Protein AF-A0A7Y4W0F4-F1 (afdb_monomer_lite)

pLDDT: mean 93.52, std 2.55, range [82.0, 96.25]

Foldseek 3Di:
DLVVCLVVVAQEDEDQDPDPCVVVVVVSCVVSNHHYHHDVDDDDDD

Radius of gyration: 10.99 Å; chains: 1; bounding box: 17×20×28 Å

Structure (mmCIF, N/CA/C/O backbone):
data_AF-A0A7Y4W0F4-F1
#
_entry.id   AF-A0A7Y4W0F4-F1
#
loop_
_atom_site.group_PDB
_atom_site.id
_atom_site.type_symbol
_atom_site.label_atom_id
_atom_site.label_alt_id
_atom_site.label_comp_id
_atom_site.label_asym_id
_atom_site.label_entity_id
_atom_site.label_seq_id
_atom_site.pdbx_PDB_ins_code
_atom_site.Cartn_x
_atom_site.Cartn_y
_atom_site.Cartn_z
_atom_site.occupancy
_atom_site.B_iso_or_equiv
_atom_site.auth_seq_id
_atom_site.auth_comp_id
_atom_site.auth_asym_id
_atom_site.auth_atom_id
_atom_site.pdbx_PDB_model_num
ATOM 1 N N . GLY A 1 1 ? 10.685 -1.249 -2.927 1.00 82.00 1 GLY A N 1
ATOM 2 C CA . GLY A 1 1 ? 9.768 -2.163 -2.214 1.00 82.00 1 GLY A CA 1
ATOM 3 C C . GLY A 1 1 ? 8.671 -2.572 -3.161 1.00 82.00 1 GLY A C 1
ATOM 4 O O . GLY A 1 1 ? 8.720 -3.674 -3.689 1.00 82.00 1 GLY A O 1
ATOM 5 N N . ILE A 1 2 ? 7.775 -1.628 -3.451 1.00 88.38 2 ILE A N 1
ATOM 6 C CA . ILE A 1 2 ? 6.769 -1.755 -4.509 1.00 88.38 2 ILE A CA 1
ATOM 7 C C . ILE A 1 2 ? 7.413 -1.964 -5.887 1.00 88.38 2 ILE A C 1
ATOM 9 O O . ILE A 1 2 ? 7.040 -2.907 -6.564 1.00 88.38 2 ILE A O 1
ATOM 13 N N . ASP A 1 3 ? 8.468 -1.223 -6.249 1.00 88.38 3 ASP A N 1
ATOM 14 C CA . ASP A 1 3 ? 9.127 -1.400 -7.564 1.00 88.38 3 ASP A CA 1
ATOM 15 C C . ASP A 1 3 ? 9.691 -2.811 -7.764 1.00 88.38 3 ASP A C 1
ATOM 17 O O . ASP A 1 3 ? 9.640 -3.392 -8.844 1.00 88.38 3 ASP A O 1
ATOM 21 N N . SER A 1 4 ? 10.225 -3.393 -6.688 1.00 91.56 4 SER A N 1
ATOM 22 C CA . SER A 1 4 ? 10.727 -4.766 -6.693 1.00 91.56 4 SER A CA 1
ATOM 23 C C . SER A 1 4 ? 9.585 -5.779 -6.800 1.00 91.56 4 SER A C 1
ATOM 25 O O . SER A 1 4 ? 9.745 -6.798 -7.464 1.00 91.56 4 SER A O 1
ATOM 27 N N . ALA A 1 5 ? 8.440 -5.502 -6.168 1.00 89.31 5 ALA A N 1
ATOM 28 C CA . ALA A 1 5 ? 7.231 -6.313 -6.287 1.00 89.31 5 ALA A CA 1
ATOM 29 C C . ALA A 1 5 ? 6.657 -6.255 -7.715 1.00 89.31 5 ALA A C 1
ATOM 31 O O . ALA A 1 5 ? 6.330 -7.299 -8.277 1.00 89.31 5 ALA A O 1
ATOM 32 N N . ALA A 1 6 ? 6.633 -5.071 -8.329 1.00 90.38 6 ALA A N 1
ATOM 33 C CA . ALA A 1 6 ? 6.237 -4.871 -9.720 1.00 90.38 6 ALA A CA 1
ATOM 34 C C . ALA A 1 6 ? 7.154 -5.634 -10.686 1.00 90.38 6 ALA A C 1
ATOM 36 O O . ALA A 1 6 ? 6.679 -6.397 -11.524 1.00 90.38 6 ALA A O 1
ATOM 37 N N . ALA A 1 7 ? 8.476 -5.528 -10.507 1.00 91.56 7 ALA A N 1
ATOM 38 C CA . ALA A 1 7 ? 9.451 -6.284 -11.296 1.00 91.56 7 ALA A CA 1
ATOM 39 C C . ALA A 1 7 ? 9.303 -7.811 -11.144 1.00 91.56 7 ALA A C 1
ATOM 41 O O . ALA A 1 7 ? 9.659 -8.561 -12.051 1.00 91.56 7 ALA A O 1
ATOM 42 N N . ALA A 1 8 ? 8.769 -8.277 -10.011 1.00 93.75 8 ALA A N 1
ATOM 43 C CA . ALA A 1 8 ? 8.460 -9.682 -9.764 1.00 93.75 8 ALA A CA 1
ATOM 44 C C . ALA A 1 8 ? 7.075 -10.116 -10.291 1.00 93.75 8 ALA A C 1
ATOM 46 O O . ALA A 1 8 ? 6.729 -11.290 -10.164 1.00 93.75 8 ALA A O 1
ATOM 47 N N . GLY A 1 9 ? 6.285 -9.207 -10.875 1.00 91.88 9 GLY A N 1
ATOM 48 C CA . GLY A 1 9 ? 4.942 -9.492 -11.387 1.00 91.88 9 GLY A CA 1
ATOM 49 C C . GLY A 1 9 ? 3.884 -9.678 -10.295 1.00 91.88 9 GLY A C 1
ATOM 50 O O . GLY A 1 9 ? 2.921 -10.418 -10.491 1.00 91.88 9 GLY A O 1
ATOM 51 N N . ILE A 1 10 ? 4.070 -9.065 -9.123 1.00 94.56 10 ILE A N 1
ATOM 52 C CA . ILE A 1 10 ? 3.097 -9.123 -8.026 1.00 94.56 10 ILE A CA 1
ATOM 53 C C . ILE A 1 10 ? 1.905 -8.219 -8.345 1.00 94.56 10 ILE A C 1
ATOM 55 O O . ILE A 1 10 ? 2.090 -7.064 -8.703 1.00 94.56 10 ILE A O 1
ATOM 59 N N . SER A 1 11 ? 0.686 -8.724 -8.140 1.00 93.94 11 SER A N 1
ATOM 60 C CA . SER A 1 11 ? -0.561 -7.979 -8.374 1.00 93.94 11 SER A CA 1
ATOM 61 C C . SER A 1 11 ? -1.155 -7.331 -7.118 1.00 93.94 11 SER A C 1
ATOM 63 O O . SER A 1 11 ? -2.053 -6.500 -7.221 1.00 93.94 11 SER A O 1
ATOM 65 N N . ALA A 1 12 ? -0.717 -7.735 -5.919 1.00 94.19 12 ALA A N 1
ATOM 66 C CA . ALA A 1 12 ? -1.236 -7.197 -4.664 1.00 94.19 12 ALA A CA 1
ATOM 67 C C . ALA A 1 12 ? -0.234 -7.292 -3.503 1.00 94.19 12 ALA A C 1
ATOM 69 O O . ALA A 1 12 ? 0.520 -8.260 -3.394 1.00 94.19 12 ALA A O 1
ATOM 70 N N . VAL A 1 13 ? -0.277 -6.317 -2.593 1.00 94.25 13 VAL A N 1
ATOM 71 C CA . VAL A 1 13 ? 0.547 -6.247 -1.378 1.00 94.25 13 VAL A CA 1
ATOM 72 C C . VAL A 1 13 ? -0.329 -5.937 -0.162 1.00 94.25 13 VAL A C 1
ATOM 74 O O . VAL A 1 13 ? -1.235 -5.110 -0.218 1.00 94.25 13 VAL A O 1
ATOM 77 N N . ILE A 1 14 ? -0.035 -6.586 0.967 1.00 94.94 14 ILE A N 1
ATOM 78 C CA . ILE A 1 14 ? -0.682 -6.324 2.257 1.00 94.94 14 ILE A CA 1
ATOM 79 C C . ILE A 1 14 ? 0.341 -5.794 3.262 1.00 94.94 14 ILE A C 1
ATOM 81 O O . ILE A 1 14 ? 1.422 -6.366 3.415 1.00 94.94 14 ILE A O 1
ATOM 85 N N . GLN A 1 15 ? 0.013 -4.703 3.952 1.00 94.56 15 GLN A N 1
ATOM 86 C CA . GLN A 1 15 ? 0.896 -4.111 4.956 1.00 94.56 15 GLN A CA 1
ATOM 87 C C . GLN A 1 15 ? 0.131 -3.445 6.111 1.00 94.56 15 GLN A C 1
ATOM 89 O O . GLN A 1 15 ? -1.045 -3.125 5.968 1.00 94.56 15 GLN A O 1
ATOM 94 N N . PRO A 1 16 ? 0.773 -3.190 7.265 1.00 95.94 16 PRO A N 1
ATOM 95 C CA . PRO A 1 16 ? 0.122 -2.506 8.383 1.00 95.94 16 PRO A CA 1
ATOM 96 C C . PRO A 1 16 ? -0.261 -1.054 8.081 1.00 95.94 16 PRO A C 1
ATOM 98 O O . PRO A 1 16 ? -1.275 -0.584 8.588 1.00 95.94 16 PRO A O 1
ATOM 101 N N . GLY A 1 17 ? 0.548 -0.355 7.277 1.00 93.06 17 GLY A N 1
ATOM 102 C CA . GLY A 1 17 ? 0.503 1.105 7.163 1.00 93.06 17 GLY A CA 1
ATOM 103 C C . GLY A 1 17 ? 1.024 1.811 8.420 1.00 93.06 17 GLY A C 1
ATOM 104 O O . GLY A 1 17 ? 1.683 1.204 9.278 1.00 93.06 17 GLY A O 1
ATOM 105 N N . GLY A 1 18 ? 0.733 3.106 8.515 1.00 93.44 18 GLY A N 1
ATOM 106 C CA . GLY A 1 18 ? 1.158 3.9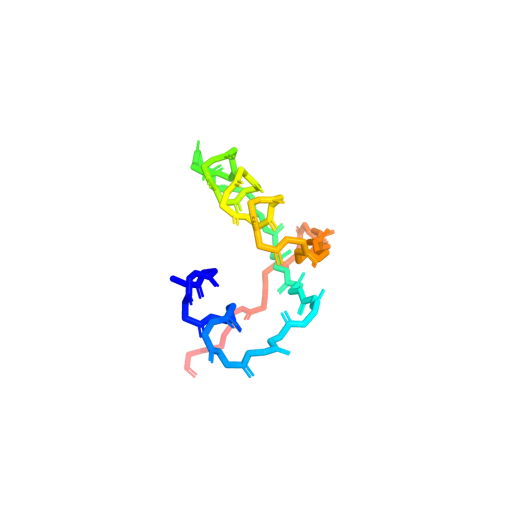96 9.597 1.00 93.44 18 GLY A CA 1
ATOM 107 C C . GLY A 1 18 ? 2.490 4.700 9.330 1.00 93.44 18 GLY A C 1
ATOM 108 O O . GLY A 1 18 ? 3.104 5.221 10.262 1.00 93.44 18 GLY A O 1
ATOM 109 N N . SER A 1 19 ? 2.970 4.691 8.085 1.00 93.12 19 SER A N 1
ATOM 110 C CA . SER A 1 19 ? 4.139 5.466 7.675 1.00 93.12 19 SER A CA 1
ATOM 111 C C . SER A 1 19 ? 3.723 6.885 7.304 1.00 93.12 19 SER A C 1
ATOM 113 O O . SER A 1 19 ? 2.719 7.092 6.635 1.00 93.12 19 SER A O 1
ATOM 115 N N . VAL A 1 20 ? 4.566 7.869 7.625 1.00 94.19 20 VAL A N 1
ATOM 116 C CA . VAL A 1 20 ? 4.438 9.233 7.071 1.00 94.19 20 VAL A CA 1
ATOM 117 C C . VAL A 1 20 ? 4.558 9.227 5.538 1.00 94.19 20 VAL A C 1
ATOM 119 O O . VAL A 1 20 ? 4.107 10.151 4.879 1.00 94.19 20 VAL A O 1
ATOM 122 N N . ARG A 1 21 ? 5.162 8.175 4.972 1.00 93.31 21 ARG A N 1
ATOM 123 C CA . ARG A 1 21 ? 5.377 7.990 3.532 1.00 93.31 21 ARG A CA 1
ATOM 124 C C . ARG A 1 21 ? 4.412 6.986 2.895 1.00 93.31 21 ARG A C 1
ATOM 126 O O . ARG A 1 21 ? 4.721 6.464 1.831 1.00 93.31 21 ARG A O 1
ATOM 133 N N . ASP A 1 22 ? 3.288 6.660 3.536 1.00 93.69 22 ASP A N 1
ATOM 134 C CA . ASP A 1 22 ? 2.315 5.738 2.927 1.00 93.69 22 ASP A CA 1
ATOM 135 C C . ASP A 1 22 ? 1.765 6.291 1.598 1.00 93.69 22 ASP A C 1
ATOM 137 O O . ASP A 1 22 ? 1.586 5.516 0.664 1.00 93.69 22 ASP A O 1
ATOM 141 N N . ASP A 1 23 ? 1.622 7.613 1.460 1.00 94.62 23 ASP A N 1
ATOM 142 C CA . ASP A 1 23 ? 1.178 8.254 0.211 1.00 94.62 23 ASP A CA 1
ATOM 143 C C . ASP A 1 23 ? 2.140 7.996 -0.963 1.00 94.62 23 ASP A C 1
ATOM 145 O O . ASP A 1 23 ? 1.704 7.696 -2.073 1.00 94.62 23 ASP A O 1
ATOM 149 N N . GLU A 1 24 ? 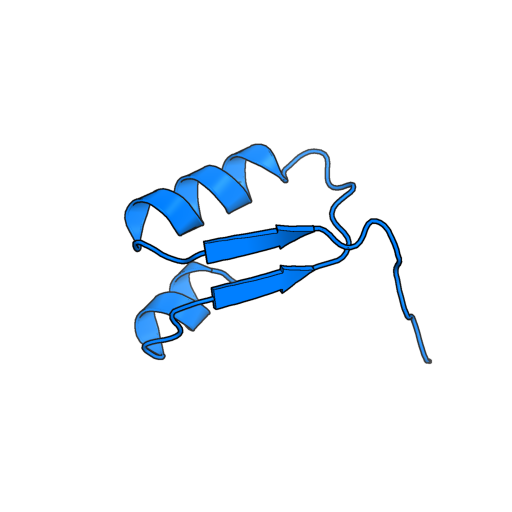3.456 8.043 -0.721 1.00 94.38 24 GLU A N 1
ATOM 150 C CA . GLU A 1 24 ? 4.475 7.721 -1.735 1.00 94.38 24 GLU A CA 1
ATOM 151 C C . GLU A 1 24 ? 4.397 6.243 -2.152 1.00 94.38 24 GLU A C 1
ATOM 153 O O . GLU A 1 24 ? 4.596 5.900 -3.316 1.00 94.38 24 GLU A O 1
ATOM 158 N N . VAL A 1 25 ? 4.092 5.355 -1.200 1.00 93.19 25 VAL A N 1
ATOM 159 C CA . VAL A 1 25 ? 3.964 3.912 -1.445 1.00 93.19 25 VAL A CA 1
ATOM 160 C C . VAL A 1 25 ? 2.699 3.596 -2.244 1.00 93.19 25 VAL A C 1
ATOM 162 O O . VAL A 1 25 ? 2.744 2.730 -3.116 1.00 93.19 25 VAL A O 1
ATOM 165 N N . ILE A 1 26 ? 1.594 4.292 -1.966 1.00 94.69 26 ILE A N 1
ATOM 166 C CA . ILE A 1 26 ? 0.337 4.169 -2.714 1.00 94.69 26 ILE A CA 1
ATOM 167 C C . ILE A 1 26 ? 0.535 4.654 -4.149 1.00 94.69 26 ILE A C 1
ATOM 169 O O . ILE A 1 26 ? 0.225 3.911 -5.072 1.00 94.69 26 ILE A O 1
ATOM 173 N N . ALA A 1 27 ? 1.140 5.831 -4.339 1.00 95.69 27 ALA A N 1
ATOM 174 C CA . ALA A 1 27 ? 1.408 6.365 -5.673 1.00 95.69 27 ALA A CA 1
ATOM 175 C C . ALA A 1 27 ? 2.255 5.401 -6.520 1.00 95.69 27 ALA A C 1
ATOM 177 O O . ALA A 1 27 ? 1.914 5.121 -7.666 1.00 95.69 27 ALA A O 1
ATOM 178 N N . ALA A 1 28 ? 3.308 4.821 -5.936 1.00 93.88 28 ALA A N 1
ATOM 179 C CA . ALA A 1 28 ? 4.113 3.818 -6.627 1.00 93.88 28 ALA A CA 1
ATOM 180 C C . ALA A 1 28 ? 3.303 2.560 -6.986 1.00 93.88 28 ALA A C 1
ATOM 182 O O . ALA A 1 28 ? 3.530 1.956 -8.025 1.00 93.88 28 ALA A O 1
ATOM 183 N N . ALA A 1 29 ? 2.367 2.127 -6.139 1.00 94.12 29 ALA A N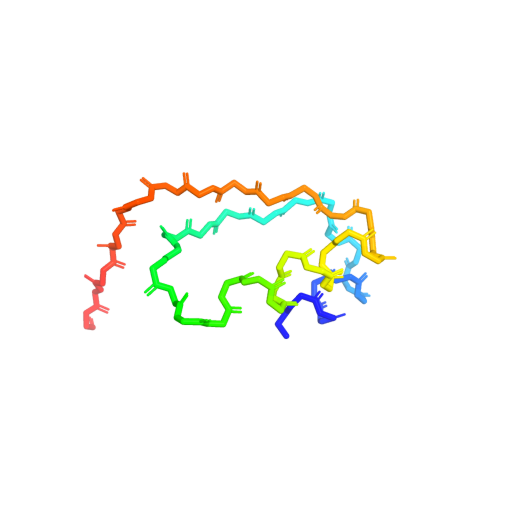 1
ATOM 184 C CA . ALA A 1 29 ? 1.550 0.954 -6.434 1.00 94.12 29 ALA A CA 1
ATOM 185 C C . ALA A 1 29 ? 0.511 1.224 -7.526 1.00 94.12 29 ALA A C 1
ATOM 187 O O . ALA A 1 29 ? 0.324 0.366 -8.386 1.00 94.12 29 ALA A O 1
ATOM 188 N N . ASP A 1 30 ? -0.081 2.418 -7.540 1.00 94.88 30 ASP A N 1
ATOM 189 C CA . ASP A 1 30 ? -0.999 2.860 -8.590 1.00 94.88 30 ASP A CA 1
ATOM 190 C C . ASP A 1 30 ? -0.298 2.932 -9.959 1.00 94.88 30 ASP A C 1
ATOM 192 O O . ASP A 1 30 ? -0.872 2.529 -10.969 1.00 94.88 30 ASP A O 1
ATOM 196 N N . GLU A 1 31 ? 0.966 3.372 -10.007 1.00 94.88 31 GLU A N 1
ATOM 197 C CA . GLU A 1 31 ? 1.772 3.382 -11.242 1.00 94.88 31 GLU A CA 1
ATOM 198 C C . GLU A 1 31 ? 1.992 1.980 -11.831 1.00 94.88 31 GLU A C 1
ATOM 200 O O . GLU A 1 31 ? 2.107 1.831 -13.050 1.00 94.88 31 GLU A O 1
ATOM 205 N N . HIS A 1 32 ? 2.035 0.952 -10.979 1.00 93.69 32 HIS A N 1
ATOM 206 C CA . HIS A 1 32 ? 2.271 -0.441 -11.371 1.00 93.69 32 HIS A CA 1
ATOM 207 C C . HIS A 1 32 ? 0.994 -1.303 -11.379 1.00 93.69 32 HIS A C 1
ATOM 209 O O . HIS A 1 32 ? 1.099 -2.515 -11.560 1.00 93.69 32 HIS A O 1
ATOM 215 N N . ASP A 1 33 ? -0.189 -0.704 -11.192 1.00 94.31 33 ASP A N 1
ATOM 216 C CA . ASP A 1 33 ? -1.494 -1.387 -11.085 1.00 94.31 33 ASP A CA 1
ATOM 217 C C . ASP A 1 33 ? -1.512 -2.498 -10.007 1.00 94.31 33 ASP A C 1
ATOM 219 O O . ASP A 1 33 ? -2.044 -3.596 -10.187 1.00 94.31 3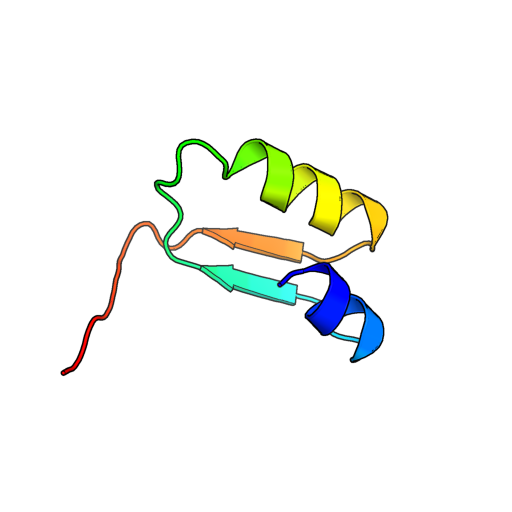3 ASP A O 1
ATOM 223 N N . ILE A 1 34 ? -0.875 -2.222 -8.863 1.00 96.00 34 ILE A N 1
ATOM 224 C CA . ILE A 1 34 ? -0.763 -3.141 -7.725 1.00 96.00 34 ILE A CA 1
ATOM 225 C C . ILE A 1 34 ? -1.782 -2.762 -6.654 1.00 96.00 34 ILE A C 1
ATOM 227 O O . ILE A 1 34 ? -1.744 -1.672 -6.087 1.00 96.00 34 IL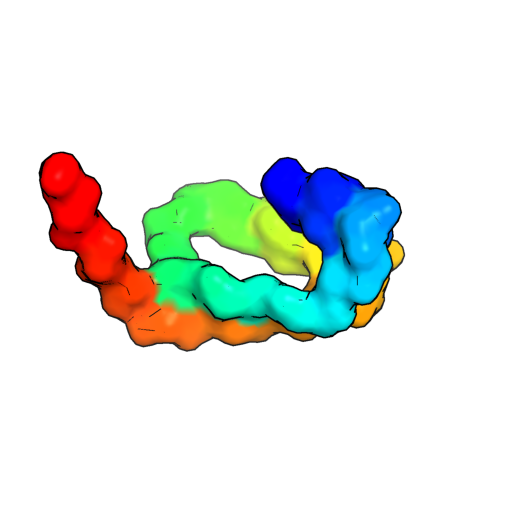E A O 1
ATOM 231 N N . ALA A 1 35 ? -2.638 -3.707 -6.267 1.00 96.19 35 ALA A N 1
ATOM 232 C CA . ALA A 1 35 ? -3.579 -3.484 -5.175 1.00 96.19 35 ALA A CA 1
ATOM 233 C C . ALA A 1 35 ? -2.866 -3.453 -3.808 1.00 96.19 35 ALA A C 1
ATOM 235 O O . ALA A 1 35 ? -2.195 -4.416 -3.430 1.00 96.19 35 ALA A O 1
ATOM 236 N N . ILE A 1 36 ? -3.064 -2.392 -3.020 1.00 95.19 36 ILE A N 1
ATOM 237 C CA . ILE A 1 36 ? -2.585 -2.314 -1.630 1.00 95.19 36 ILE A CA 1
ATOM 238 C C . ILE A 1 36 ? -3.734 -2.520 -0.640 1.00 95.19 36 ILE A C 1
ATOM 240 O O . ILE A 1 36 ? -4.785 -1.891 -0.735 1.00 95.19 36 ILE A O 1
ATOM 244 N N . VAL A 1 37 ? -3.495 -3.360 0.372 1.00 95.62 37 VAL A N 1
ATOM 245 C CA . VAL A 1 37 ? -4.394 -3.551 1.517 1.00 95.62 37 VAL A CA 1
ATOM 246 C C . VAL A 1 37 ? -3.693 -3.159 2.815 1.00 95.62 37 VAL A C 1
ATOM 248 O O . VAL A 1 37 ? -2.618 -3.672 3.137 1.00 95.62 37 VAL A O 1
ATOM 251 N N . PHE A 1 38 ? -4.339 -2.293 3.596 1.00 96.12 38 PHE A N 1
ATOM 252 C CA . PHE A 1 38 ? -3.868 -1.881 4.917 1.00 96.12 38 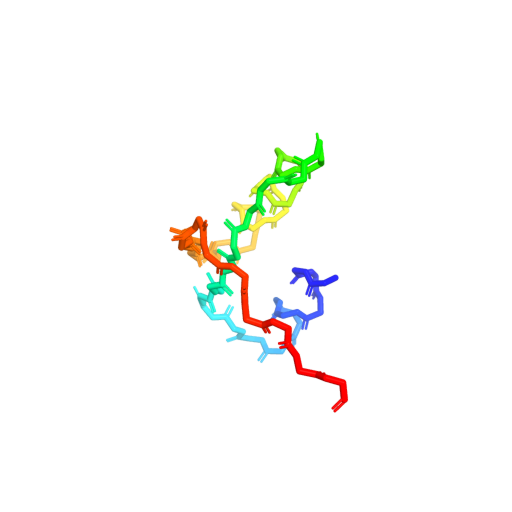PHE A CA 1
ATOM 253 C C . PHE A 1 38 ? -4.547 -2.680 6.032 1.00 96.12 38 PHE A C 1
ATOM 255 O O . PHE A 1 38 ? -5.773 -2.720 6.112 1.00 96.12 38 PHE A O 1
ATOM 262 N N . THR A 1 39 ? -3.762 -3.298 6.919 1.00 96.25 39 THR A N 1
ATOM 263 C CA . THR A 1 39 ? -4.298 -4.076 8.055 1.00 96.25 39 THR A CA 1
ATOM 264 C C . THR A 1 39 ? -4.434 -3.266 9.339 1.00 96.25 39 THR A C 1
ATOM 266 O O . THR A 1 39 ? -5.159 -3.682 10.239 1.00 96.25 39 THR A O 1
ATOM 269 N N . GLY A 1 40 ? -3.690 -2.163 9.485 1.00 95.00 40 GLY A N 1
ATOM 270 C CA . GLY A 1 40 ? -3.594 -1.410 10.740 1.00 95.00 40 GLY A CA 1
ATOM 271 C C . GLY A 1 40 ? -2.938 -2.183 11.894 1.00 95.00 40 GLY A C 1
ATOM 272 O O . GLY A 1 40 ? -2.858 -1.672 13.009 1.00 95.00 40 GLY A O 1
ATOM 273 N N . MET A 1 41 ? -2.457 -3.409 11.656 1.00 95.19 41 MET A N 1
ATOM 274 C CA . MET A 1 41 ? -1.885 -4.282 12.678 1.00 95.19 41 MET A CA 1
ATOM 275 C C . MET A 1 41 ? -0.499 -4.751 12.255 1.00 95.19 41 MET A C 1
ATOM 277 O O . MET A 1 41 ? -0.317 -5.338 11.188 1.00 95.19 41 MET A O 1
ATOM 281 N N . ARG A 1 42 ? 0.488 -4.520 13.122 1.00 96.25 42 ARG A N 1
ATOM 282 C CA . ARG A 1 42 ? 1.863 -4.954 12.895 1.00 96.25 42 ARG A CA 1
ATOM 283 C C . ARG A 1 42 ? 2.178 -6.205 13.708 1.00 96.25 42 ARG A C 1
ATOM 285 O O . ARG A 1 42 ? 2.079 -6.195 14.931 1.00 96.25 42 ARG A O 1
ATOM 292 N N . HIS A 1 43 ? 2.629 -7.251 13.027 1.00 93.50 43 HIS A N 1
ATOM 293 C CA . HIS A 1 43 ? 3.155 -8.459 13.657 1.00 93.50 43 HIS A CA 1
ATOM 294 C C . HIS A 1 43 ? 4.681 -8.439 13.617 1.00 93.50 43 HIS A C 1
ATOM 296 O O . HIS A 1 43 ? 5.286 -8.869 12.638 1.00 93.50 43 HIS A O 1
ATOM 302 N N . PHE A 1 44 ? 5.308 -7.925 14.674 1.00 92.75 44 PHE A N 1
ATOM 303 C CA . PHE A 1 44 ? 6.750 -8.072 14.847 1.00 92.75 44 PHE A CA 1
ATOM 304 C C . PHE A 1 44 ? 7.076 -9.349 15.614 1.00 92.75 44 PHE A C 1
ATOM 306 O O . PHE A 1 44 ? 6.425 -9.690 16.600 1.00 92.75 44 PHE A O 1
ATOM 313 N N . ARG A 1 45 ? 8.123 -10.030 15.161 1.00 92.00 45 ARG A N 1
ATOM 314 C CA . ARG A 1 45 ? 8.745 -11.161 15.838 1.00 92.00 45 ARG A CA 1
ATOM 315 C C . ARG A 1 45 ? 10.255 -10.968 15.732 1.00 92.00 45 ARG A C 1
ATOM 317 O O . ARG A 1 45 ? 10.733 -10.707 14.631 1.00 92.00 45 ARG A O 1
ATOM 324 N N . HIS A 1 46 ? 10.944 -11.014 16.872 1.00 93.31 46 HIS A N 1
ATOM 325 C CA . HIS A 1 46 ? 12.405 -10.931 16.935 1.00 93.31 46 HIS A CA 1
ATOM 326 C C . HIS A 1 46 ? 13.052 -12.194 16.366 1.00 93.31 46 HIS A C 1
ATOM 328 O O . HIS A 1 46 ? 12.467 -13.288 16.568 1.00 93.31 46 HIS A O 1
#

Sequence (46 aa):
GIDSAAAAGISAVIQPGGSVRDDEVIAAADEHDIAIVFTGMRHFRH

Secondary structure (DSSP, 8-state):
-HHHHHHTT--EEEE----TTHHHHHHHHHHTTPEEEE-S------